Protein AF-A0A8J3I5G6-F1 (afdb_monomer_lite)

Organism: NCBI:txid2778364

Sequence (82 aa):
MRAEQQYSSFQEPYQVSRAGIENALHFFGLDHTATQEDLKRQYRQLAKRYHPDMGGDEAKFKTLQYAHTLLKTYIKSGSLVG

Structure (mmCIF, N/CA/C/O backbone):
data_AF-A0A8J3I5G6-F1
#
_entry.id   AF-A0A8J3I5G6-F1
#
loop_
_atom_site.group_PDB
_atom_site.id
_atom_site.type_symbol
_atom_site.label_atom_id
_atom_site.label_alt_id
_atom_site.label_comp_id
_atom_site.label_asym_id
_atom_site.label_entity_id
_atom_site.label_seq_id
_atom_site.pdbx_PDB_ins_code
_atom_site.Cartn_x
_atom_site.Cartn_y
_atom_site.Cartn_z
_atom_site.occupancy
_atom_site.B_iso_or_equiv
_atom_site.auth_seq_id
_atom_site.auth_comp_id
_atom_site.auth_asym_id
_atom_site.auth_atom_id
_atom_site.pdbx_PDB_model_num
ATOM 1 N N . MET A 1 1 ? 11.513 8.083 29.082 1.00 47.97 1 MET A N 1
ATOM 2 C CA . MET A 1 1 ? 11.298 7.421 27.777 1.00 47.97 1 MET A CA 1
ATOM 3 C C . MET A 1 1 ? 9.925 7.795 27.241 1.00 47.97 1 MET A C 1
ATOM 5 O O . MET A 1 1 ? 8.953 7.446 27.892 1.00 47.97 1 MET A O 1
ATOM 9 N N . ARG A 1 2 ? 9.877 8.521 26.115 1.00 43.66 2 ARG A N 1
ATOM 10 C CA . ARG A 1 2 ? 8.835 8.564 25.059 1.00 43.66 2 ARG A CA 1
ATOM 11 C C . ARG A 1 2 ? 8.957 9.906 24.335 1.00 43.66 2 ARG A C 1
ATOM 13 O O . ARG A 1 2 ? 8.293 10.881 24.664 1.00 43.66 2 ARG A O 1
ATOM 20 N N . ALA A 1 3 ? 9.906 9.955 23.408 1.00 50.34 3 ALA A N 1
ATOM 21 C CA . ALA A 1 3 ? 10.027 11.046 22.459 1.00 50.34 3 ALA A CA 1
ATOM 22 C C . ALA A 1 3 ? 9.035 10.770 21.331 1.00 50.34 3 ALA A C 1
ATOM 24 O O . ALA A 1 3 ? 9.335 9.950 20.480 1.00 50.34 3 ALA A O 1
ATOM 25 N N . GLU A 1 4 ? 7.857 11.389 21.367 1.00 49.78 4 GLU A N 1
ATOM 26 C CA . GLU A 1 4 ? 6.909 11.386 20.241 1.00 49.78 4 GLU A CA 1
ATOM 27 C C . GLU A 1 4 ? 5.921 12.560 20.383 1.00 49.78 4 GLU A C 1
ATOM 29 O O . GLU A 1 4 ? 4.707 12.424 20.292 1.00 49.78 4 GLU A O 1
ATOM 34 N N . GLN A 1 5 ? 6.460 13.755 20.640 1.00 49.94 5 GLN A N 1
ATOM 35 C CA . GLN A 1 5 ? 5.738 15.017 20.484 1.00 49.94 5 GLN A CA 1
ATOM 36 C C . GLN A 1 5 ? 6.348 15.792 19.320 1.00 49.94 5 GLN A C 1
ATOM 38 O O . GLN A 1 5 ? 7.228 16.611 19.542 1.00 49.94 5 GLN A O 1
ATOM 43 N N . GLN A 1 6 ? 5.913 15.486 18.095 1.00 48.69 6 GLN A N 1
ATOM 44 C CA . GLN A 1 6 ? 5.781 16.433 16.974 1.00 48.69 6 GLN A CA 1
ATOM 45 C C . GLN A 1 6 ? 5.465 15.669 15.683 1.00 48.69 6 GLN A C 1
ATOM 47 O O . GLN A 1 6 ? 6.330 15.329 14.884 1.00 48.69 6 GLN A O 1
ATOM 52 N N . TYR A 1 7 ? 4.177 15.436 15.458 1.00 43.75 7 TYR A N 1
ATOM 53 C CA . TYR A 1 7 ? 3.631 15.454 14.101 1.00 43.75 7 TYR A CA 1
ATOM 54 C C . TYR A 1 7 ? 2.324 16.249 14.134 1.00 43.75 7 TYR A C 1
ATOM 56 O O . TYR A 1 7 ? 1.263 15.785 13.732 1.00 43.75 7 TYR A O 1
ATOM 64 N N . SER A 1 8 ? 2.420 17.431 14.747 1.00 51.59 8 SER A N 1
ATOM 65 C CA . SER A 1 8 ? 1.389 18.455 14.713 1.00 51.59 8 SER A CA 1
ATOM 66 C C . SER A 1 8 ? 1.629 19.330 13.489 1.00 51.59 8 SER A C 1
ATOM 68 O O . SER A 1 8 ? 2.770 19.706 13.216 1.00 51.59 8 SER A O 1
ATOM 70 N N . SER A 1 9 ? 0.526 19.668 12.830 1.00 46.56 9 SER A N 1
ATOM 71 C CA . SER A 1 9 ? 0.372 20.713 11.818 1.00 46.56 9 SER A CA 1
ATOM 72 C C . SER A 1 9 ? 0.740 20.358 10.373 1.00 46.56 9 SER A C 1
ATOM 74 O O . SER A 1 9 ? 1.866 20.000 10.050 1.00 46.56 9 SER A O 1
ATOM 76 N N . PHE A 1 10 ? -0.259 20.590 9.511 1.00 51.41 10 PHE A N 1
ATOM 77 C CA . PHE A 1 10 ? -0.278 20.546 8.045 1.00 51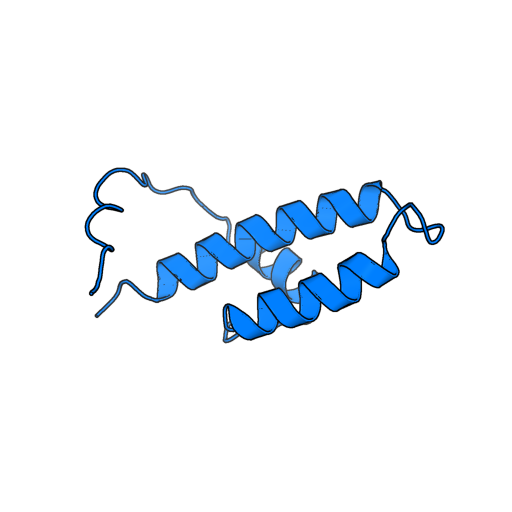.41 10 PHE A CA 1
ATOM 78 C C . PHE A 1 10 ? -0.421 19.177 7.388 1.00 51.41 10 PHE A C 1
ATOM 80 O O . PHE A 1 10 ? 0.529 18.654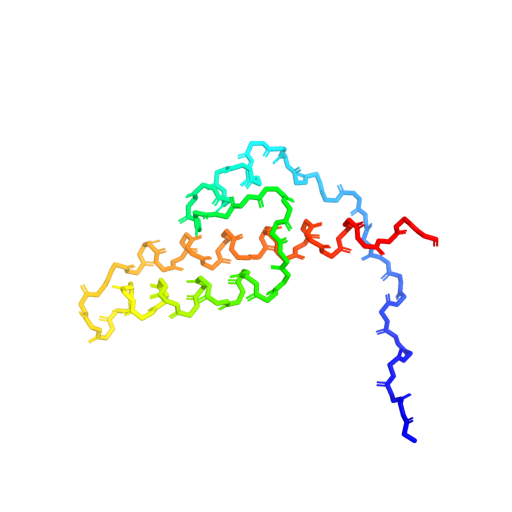 6.815 1.00 51.41 10 PHE A O 1
ATOM 87 N N . GLN A 1 11 ? -1.654 18.667 7.327 1.00 45.56 11 GLN A N 1
ATOM 88 C CA . GLN A 1 11 ? -2.099 17.973 6.116 1.00 45.56 11 GLN A CA 1
ATOM 89 C C . GLN A 1 11 ? -3.467 18.524 5.705 1.00 45.56 11 GLN A C 1
ATOM 91 O O . GLN A 1 11 ? -4.506 18.131 6.226 1.00 45.56 11 GLN A O 1
ATOM 96 N N . GLU A 1 12 ? -3.410 19.491 4.787 1.00 45.62 12 GLU A N 1
ATOM 97 C CA . GLU A 1 12 ? -4.489 19.852 3.863 1.00 45.62 12 GLU A CA 1
ATOM 98 C C . GLU A 1 12 ? -5.134 18.592 3.255 1.00 45.62 12 GLU A C 1
ATOM 100 O O . GLU A 1 12 ? -4.466 17.553 3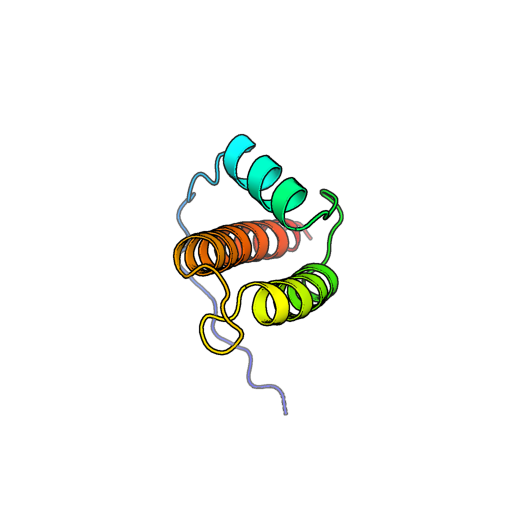.180 1.00 45.62 12 GLU A O 1
ATOM 105 N N . PRO A 1 13 ? -6.402 18.651 2.801 1.00 42.03 13 PRO A N 1
ATOM 106 C CA . PRO A 1 13 ? -7.115 17.499 2.260 1.00 42.03 13 PRO A CA 1
ATOM 107 C C . PRO A 1 13 ? -6.475 17.051 0.943 1.00 42.03 13 PRO A C 1
ATOM 109 O O . PRO A 1 13 ? -6.914 17.408 -0.149 1.00 42.03 13 PRO A O 1
ATOM 112 N N . TYR A 1 14 ? -5.423 16.240 1.037 1.00 45.03 14 TYR A N 1
ATOM 113 C CA . TYR A 1 14 ? -4.912 15.487 -0.090 1.00 45.03 14 TYR A CA 1
ATOM 114 C C . TYR A 1 14 ? -6.022 14.515 -0.470 1.00 45.03 14 TYR A C 1
ATOM 116 O O . TYR A 1 14 ? -6.252 13.520 0.219 1.00 45.03 14 TYR A O 1
ATOM 124 N N . GLN A 1 15 ? -6.778 14.863 -1.511 1.00 54.38 15 GLN A N 1
ATOM 125 C CA . GLN A 1 15 ? -7.860 14.045 -2.033 1.00 54.38 15 GLN A CA 1
ATOM 126 C C . GLN A 1 15 ? -7.275 12.744 -2.584 1.00 54.38 15 GLN A C 1
ATOM 128 O O . GLN A 1 15 ? -7.039 12.600 -3.781 1.00 54.38 15 GLN A O 1
ATOM 133 N N . VAL A 1 16 ? -7.024 11.773 -1.709 1.00 62.50 16 VAL A N 1
ATOM 134 C CA . VAL A 1 16 ? -6.837 10.389 -2.122 1.00 62.50 16 VAL A CA 1
ATOM 135 C C . VAL A 1 16 ? -8.170 9.924 -2.694 1.00 62.50 16 VAL A C 1
ATOM 137 O O . VAL A 1 16 ? -9.113 9.612 -1.970 1.00 62.50 16 VAL A O 1
ATOM 140 N N . SER A 1 17 ? -8.282 9.955 -4.021 1.00 71.06 17 SER A N 1
ATOM 141 C CA . SER A 1 17 ? -9.479 9.502 -4.719 1.00 71.06 17 SER A CA 1
ATOM 142 C C . SER A 1 17 ? -9.729 8.036 -4.371 1.00 71.06 17 SER A C 1
ATOM 144 O O . SER A 1 17 ? -8.804 7.223 -4.436 1.00 71.06 17 SER A O 1
ATOM 146 N N . ARG A 1 18 ? -10.977 7.689 -4.030 1.00 76.69 18 ARG A N 1
ATOM 147 C CA . ARG A 1 18 ? -11.377 6.330 -3.616 1.00 76.69 18 ARG A CA 1
ATOM 148 C C . ARG A 1 18 ? -10.857 5.256 -4.580 1.00 76.69 18 ARG A C 1
ATOM 150 O O . ARG A 1 18 ? -10.224 4.302 -4.144 1.00 76.69 18 ARG A O 1
ATOM 157 N N . ALA A 1 19 ? -10.956 5.530 -5.882 1.00 82.38 19 ALA A N 1
ATOM 158 C CA . ALA A 1 19 ? -10.445 4.671 -6.945 1.00 82.38 19 ALA A CA 1
ATOM 159 C C . ALA A 1 19 ? -8.937 4.368 -6.833 1.00 82.38 19 ALA A C 1
ATOM 161 O O . ALA A 1 19 ? -8.507 3.254 -7.117 1.00 82.38 19 ALA A O 1
ATOM 162 N N . GLY A 1 20 ? -8.109 5.332 -6.418 1.00 84.69 20 GLY A N 1
ATOM 163 C CA . GLY A 1 20 ? -6.669 5.119 -6.243 1.00 84.69 20 GLY A CA 1
ATOM 164 C C . GLY A 1 20 ? -6.357 4.189 -5.069 1.00 84.69 20 GLY A C 1
ATOM 165 O O . GLY A 1 20 ? -5.475 3.336 -5.172 1.00 84.69 20 GLY A O 1
ATOM 166 N N . ILE A 1 21 ? -7.121 4.311 -3.980 1.00 86.56 21 ILE A N 1
ATOM 167 C CA . ILE A 1 21 ? -7.008 3.439 -2.805 1.00 86.56 21 ILE A CA 1
ATOM 168 C C . ILE A 1 21 ? -7.472 2.027 -3.156 1.00 86.56 21 ILE A C 1
ATOM 170 O O . ILE A 1 21 ? -6.764 1.073 -2.857 1.00 86.56 21 ILE A O 1
ATOM 174 N N . GLU A 1 22 ? -8.607 1.890 -3.841 1.00 87.56 22 GLU A N 1
ATOM 175 C CA . GLU A 1 22 ? -9.150 0.596 -4.274 1.00 87.56 22 GLU A CA 1
ATOM 176 C C . GLU A 1 22 ? -8.175 -0.146 -5.196 1.00 87.56 22 GLU A C 1
ATOM 178 O O . GLU A 1 22 ? -7.882 -1.320 -4.973 1.00 87.56 22 GLU A O 1
ATOM 183 N N . ASN A 1 23 ? -7.585 0.548 -6.175 1.00 90.56 23 ASN A N 1
ATOM 184 C CA . ASN A 1 23 ? -6.558 -0.038 -7.039 1.00 90.56 23 ASN A CA 1
ATOM 185 C C . ASN A 1 23 ? -5.317 -0.471 -6.249 1.00 90.56 23 ASN A C 1
ATOM 187 O O . ASN A 1 23 ? -4.767 -1.542 -6.505 1.00 90.56 23 ASN A O 1
ATOM 191 N N . ALA A 1 24 ? -4.876 0.335 -5.281 1.00 90.94 24 ALA A N 1
ATOM 192 C CA . ALA A 1 24 ? -3.745 -0.015 -4.434 1.00 90.94 24 ALA A CA 1
ATOM 193 C C . ALA A 1 24 ? -4.060 -1.233 -3.546 1.00 90.94 24 ALA A C 1
ATOM 195 O O . ALA A 1 24 ? -3.267 -2.169 -3.497 1.00 90.94 24 ALA A O 1
ATOM 196 N N . LEU A 1 25 ? -5.224 -1.270 -2.896 1.00 90.12 25 LEU A N 1
ATOM 197 C CA . LEU A 1 25 ? -5.684 -2.404 -2.091 1.00 90.12 25 LEU A CA 1
ATOM 198 C C . LEU A 1 25 ? -5.732 -3.686 -2.923 1.00 90.12 25 LEU A C 1
ATOM 200 O O . LEU A 1 25 ? -5.123 -4.684 -2.542 1.00 90.12 25 LEU A O 1
ATOM 204 N N . HIS A 1 26 ? -6.333 -3.628 -4.111 1.00 90.56 26 HIS A N 1
ATOM 205 C CA . HIS A 1 26 ? -6.386 -4.760 -5.029 1.00 90.56 26 HIS A CA 1
ATOM 206 C C . HIS A 1 26 ? -4.987 -5.202 -5.492 1.00 90.56 26 HIS A C 1
ATOM 208 O O . HIS A 1 26 ? -4.698 -6.396 -5.515 1.00 90.56 26 HIS A O 1
ATOM 214 N N . PHE A 1 27 ? -4.077 -4.259 -5.767 1.00 90.25 27 PHE A N 1
ATOM 215 C CA . PHE A 1 27 ? -2.686 -4.559 -6.127 1.00 90.25 27 PHE A CA 1
ATOM 216 C C . PHE A 1 27 ? -1.932 -5.305 -5.016 1.00 90.25 27 PHE A C 1
ATOM 218 O O . PHE A 1 27 ? -1.165 -6.227 -5.295 1.00 90.25 27 PHE A O 1
ATOM 225 N N . PHE A 1 28 ? -2.150 -4.926 -3.754 1.00 88.06 28 PHE A N 1
ATOM 226 C CA . PHE A 1 28 ? -1.568 -5.619 -2.602 1.00 88.06 28 PHE A CA 1
ATOM 227 C C . PHE A 1 28 ? -2.352 -6.870 -2.172 1.00 88.06 28 PHE A C 1
ATOM 229 O O . PHE A 1 28 ? -1.851 -7.635 -1.339 1.00 88.06 28 PHE A O 1
ATOM 236 N N . GLY A 1 29 ? -3.548 -7.095 -2.726 1.00 89.06 29 GLY A N 1
ATOM 237 C CA . GLY A 1 29 ? -4.480 -8.134 -2.284 1.00 89.06 29 GLY A CA 1
ATOM 238 C C . GLY A 1 29 ? -4.959 -7.908 -0.849 1.00 89.06 29 GLY A C 1
ATOM 239 O O . GLY A 1 29 ? -5.071 -8.856 -0.077 1.00 89.06 29 GLY A O 1
ATOM 240 N N . LEU A 1 30 ? -5.140 -6.645 -0.472 1.00 88.44 30 LEU A N 1
ATOM 241 C CA . LEU A 1 30 ? -5.536 -6.208 0.859 1.00 88.44 30 LEU A CA 1
ATOM 242 C C . LEU A 1 30 ? -6.976 -5.707 0.853 1.00 88.44 30 LEU A C 1
ATOM 244 O O . LEU A 1 30 ? -7.448 -5.161 -0.138 1.00 88.44 30 LEU A O 1
ATOM 248 N N . ASP A 1 31 ? -7.653 -5.879 1.982 1.00 87.06 31 ASP A N 1
ATOM 249 C CA . ASP A 1 31 ? -9.008 -5.379 2.194 1.00 87.06 31 ASP A CA 1
ATOM 250 C C . ASP A 1 31 ? -9.000 -3.936 2.734 1.00 87.06 31 ASP A C 1
ATOM 252 O O . ASP A 1 31 ? -7.975 -3.422 3.183 1.00 87.06 31 ASP A O 1
ATOM 256 N N . HIS A 1 32 ? -10.152 -3.268 2.730 1.00 83.12 32 HIS A N 1
ATOM 257 C CA . HIS A 1 32 ? -10.320 -1.905 3.245 1.00 83.12 32 HIS A CA 1
ATOM 258 C C . HIS A 1 32 ? -10.030 -1.821 4.754 1.00 83.12 32 HIS A C 1
ATOM 260 O O . HIS A 1 32 ? -9.737 -0.743 5.271 1.00 83.12 32 HIS A O 1
ATOM 266 N N . THR A 1 33 ? -10.113 -2.969 5.431 1.00 82.31 33 THR A N 1
ATOM 267 C CA . THR A 1 33 ? -9.773 -3.201 6.841 1.00 82.31 33 THR A CA 1
ATOM 268 C C . THR A 1 33 ? -8.283 -3.473 7.083 1.00 82.31 33 THR A C 1
ATOM 270 O O . THR A 1 33 ? -7.878 -3.697 8.224 1.00 82.31 33 THR A O 1
ATOM 273 N N . ALA A 1 34 ? -7.447 -3.461 6.038 1.00 85.38 34 ALA A N 1
ATOM 274 C CA . ALA A 1 34 ? -6.032 -3.781 6.161 1.00 85.38 34 ALA A CA 1
ATOM 275 C C . ALA A 1 34 ? -5.286 -2.812 7.083 1.00 85.38 34 ALA A C 1
ATOM 277 O O . ALA A 1 34 ? -5.412 -1.588 7.001 1.00 85.38 34 ALA A O 1
ATOM 278 N N . THR A 1 35 ? -4.441 -3.384 7.938 1.00 86.81 35 THR A N 1
ATOM 279 C CA . THR A 1 35 ? -3.637 -2.626 8.891 1.00 86.81 35 THR A CA 1
ATOM 280 C C . THR A 1 35 ? -2.284 -2.232 8.302 1.00 86.81 35 THR A C 1
ATOM 282 O O . THR A 1 35 ? -1.832 -2.736 7.268 1.00 86.81 35 THR A O 1
ATOM 285 N N . GLN A 1 36 ? -1.572 -1.341 8.997 1.00 86.31 36 GLN A N 1
ATOM 286 C CA . GLN A 1 36 ? -0.206 -0.983 8.616 1.00 86.31 36 GLN A CA 1
ATOM 287 C C . GLN A 1 36 ? 0.728 -2.210 8.615 1.00 86.31 36 GLN A C 1
ATOM 289 O O . GLN A 1 36 ? 1.694 -2.255 7.848 1.00 86.31 36 GLN A O 1
ATOM 294 N N . GLU A 1 37 ? 0.459 -3.204 9.463 1.00 87.38 37 GLU A N 1
ATOM 295 C CA . GLU A 1 37 ? 1.233 -4.443 9.528 1.00 87.38 37 GLU A CA 1
ATOM 296 C C . GLU A 1 37 ? 1.001 -5.321 8.297 1.00 87.38 37 GLU A C 1
ATOM 298 O O . GLU A 1 37 ? 1.974 -5.799 7.705 1.00 87.38 37 GLU A O 1
ATOM 303 N N . ASP A 1 38 ? -0.251 -5.459 7.852 1.00 89.75 38 ASP A N 1
ATOM 304 C CA . ASP A 1 38 ? -0.606 -6.166 6.617 1.00 89.75 38 ASP A CA 1
ATOM 305 C C . ASP A 1 38 ? 0.024 -5.512 5.388 1.00 89.75 38 ASP A C 1
ATOM 307 O O . ASP A 1 38 ? 0.668 -6.192 4.584 1.00 89.75 38 ASP A O 1
ATOM 311 N N . LEU A 1 39 ? -0.059 -4.181 5.295 1.00 90.00 39 LEU A N 1
ATOM 312 C CA . LEU A 1 39 ? 0.585 -3.412 4.232 1.00 90.00 39 LEU A CA 1
ATOM 313 C C . LEU A 1 39 ? 2.096 -3.668 4.186 1.00 90.00 39 LEU A C 1
ATOM 315 O O . LEU A 1 39 ? 2.651 -3.980 3.130 1.00 90.00 39 LEU A O 1
ATOM 319 N N . LYS A 1 40 ? 2.774 -3.598 5.338 1.00 89.81 40 LYS A N 1
ATOM 320 C CA . LYS A 1 40 ? 4.212 -3.889 5.434 1.00 89.81 40 LYS A CA 1
ATOM 321 C C . LYS A 1 40 ? 4.527 -5.341 5.068 1.00 89.81 40 LYS A C 1
ATOM 323 O O . LYS A 1 40 ? 5.557 -5.598 4.441 1.00 89.81 40 LYS A O 1
ATOM 328 N N . ARG A 1 41 ? 3.683 -6.301 5.462 1.00 91.62 41 ARG A N 1
ATOM 329 C CA . ARG A 1 41 ? 3.875 -7.727 5.157 1.00 91.62 41 ARG A CA 1
ATOM 330 C C . ARG A 1 41 ? 3.797 -7.976 3.653 1.00 91.62 41 ARG A C 1
ATOM 332 O O . ARG A 1 41 ? 4.730 -8.564 3.106 1.00 91.62 41 ARG A O 1
ATOM 339 N N . GLN A 1 42 ? 2.754 -7.476 2.996 1.00 91.88 42 GLN A N 1
ATOM 340 C CA . GLN A 1 42 ? 2.563 -7.631 1.554 1.00 91.88 42 GLN A CA 1
ATOM 341 C C . GLN A 1 42 ? 3.622 -6.873 0.752 1.00 91.88 42 GLN A C 1
ATOM 343 O O . GLN A 1 42 ? 4.180 -7.425 -0.195 1.00 91.88 42 GLN A O 1
ATOM 348 N N . TYR A 1 43 ? 3.988 -5.657 1.175 1.00 91.00 43 TYR A N 1
ATOM 349 C CA . TYR A 1 43 ? 5.065 -4.893 0.544 1.00 91.00 43 TYR A CA 1
ATOM 350 C C . TYR A 1 43 ? 6.379 -5.663 0.522 1.00 91.00 43 TYR A C 1
ATOM 352 O O . TYR A 1 43 ? 7.001 -5.768 -0.528 1.00 91.00 43 TYR A O 1
ATOM 360 N N . ARG A 1 44 ? 6.783 -6.276 1.640 1.00 90.75 44 ARG A N 1
ATOM 361 C CA . ARG A 1 44 ? 8.008 -7.090 1.677 1.00 90.75 44 ARG A CA 1
ATOM 362 C C . ARG A 1 44 ? 7.944 -8.299 0.741 1.00 90.75 44 ARG A C 1
ATOM 364 O O . ARG A 1 44 ? 8.966 -8.653 0.161 1.00 90.75 44 ARG A O 1
ATOM 371 N N . GLN A 1 45 ? 6.782 -8.936 0.596 1.00 90.31 45 GLN A N 1
ATOM 372 C CA . GLN A 1 45 ? 6.618 -10.077 -0.313 1.00 90.31 45 GLN A CA 1
ATOM 373 C C . GLN A 1 45 ? 6.714 -9.648 -1.781 1.00 90.31 45 GLN A C 1
ATOM 375 O O . GLN A 1 45 ? 7.484 -10.226 -2.547 1.00 90.31 45 GLN A O 1
ATOM 380 N N . LEU A 1 46 ? 5.983 -8.600 -2.163 1.00 89.69 46 LEU A N 1
ATOM 381 C CA . LEU A 1 46 ? 5.985 -8.081 -3.529 1.00 89.69 46 LEU A CA 1
ATOM 382 C C . LEU A 1 46 ? 7.317 -7.422 -3.896 1.00 89.69 46 LEU A C 1
ATOM 384 O O . LEU A 1 46 ? 7.782 -7.593 -5.015 1.00 89.69 46 LEU A O 1
ATOM 388 N N . ALA A 1 47 ? 7.970 -6.733 -2.957 1.00 88.44 47 ALA A N 1
ATOM 389 C CA . ALA A 1 47 ? 9.283 -6.131 -3.168 1.00 88.44 47 ALA A CA 1
ATOM 390 C C . ALA A 1 47 ? 10.337 -7.185 -3.509 1.00 88.44 47 ALA A C 1
ATOM 392 O O . ALA A 1 47 ? 11.131 -6.952 -4.406 1.00 88.44 47 ALA A O 1
ATOM 393 N N . LYS A 1 48 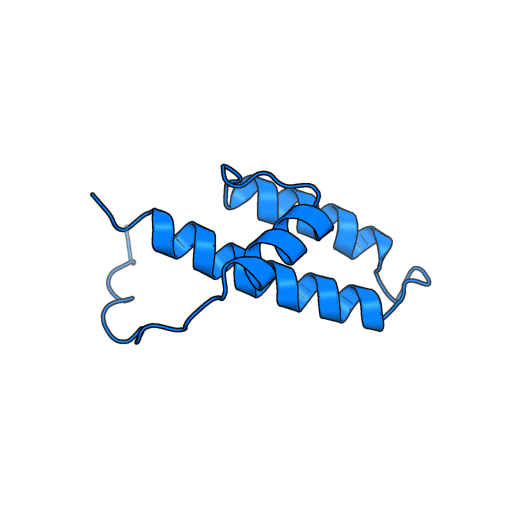? 10.315 -8.353 -2.850 1.00 87.94 48 LYS A N 1
ATOM 394 C CA . LYS A 1 48 ? 11.189 -9.481 -3.209 1.00 87.94 48 LYS A CA 1
ATOM 395 C C . LYS A 1 48 ? 10.854 -10.042 -4.590 1.00 87.94 48 LYS A C 1
ATOM 397 O O . LYS A 1 48 ? 11.756 -10.374 -5.344 1.00 87.94 48 LYS A O 1
ATOM 402 N N . ARG A 1 49 ? 9.565 -10.120 -4.935 1.00 86.06 49 ARG A N 1
ATOM 403 C CA . ARG A 1 49 ? 9.099 -10.651 -6.226 1.00 86.06 49 ARG A CA 1
ATOM 404 C C . ARG A 1 49 ? 9.416 -9.735 -7.411 1.00 86.06 49 ARG A C 1
ATOM 406 O O . ARG A 1 49 ? 9.685 -10.226 -8.498 1.00 86.06 49 ARG A O 1
ATOM 413 N N . TYR A 1 50 ? 9.350 -8.423 -7.208 1.00 86.31 50 TYR A N 1
ATOM 414 C CA . TYR A 1 50 ? 9.600 -7.408 -8.235 1.00 86.31 50 TYR A CA 1
ATOM 415 C C . TYR A 1 50 ? 10.974 -6.750 -8.098 1.00 86.31 50 TYR A C 1
ATOM 417 O O . TYR A 1 50 ? 11.213 -5.717 -8.716 1.00 86.31 50 TYR A O 1
ATOM 425 N N . HIS A 1 51 ? 11.873 -7.314 -7.288 1.00 80.25 51 HIS A N 1
ATOM 426 C CA . HIS A 1 51 ? 13.189 -6.729 -7.087 1.00 80.25 51 HIS A CA 1
ATOM 427 C C . HIS A 1 51 ? 13.988 -6.776 -8.400 1.00 80.25 51 HIS A C 1
ATOM 429 O O . HIS A 1 51 ? 14.138 -7.866 -8.958 1.00 80.25 51 HIS A O 1
ATOM 435 N N . PRO A 1 52 ? 14.539 -5.649 -8.887 1.00 80.50 52 PRO A N 1
ATOM 436 C CA . PRO A 1 52 ? 15.265 -5.617 -10.159 1.00 80.50 52 PRO A CA 1
ATOM 437 C C . PRO A 1 52 ? 16.500 -6.530 -10.150 1.00 80.50 52 PRO A C 1
ATOM 439 O O . PRO A 1 52 ? 16.803 -7.162 -11.154 1.00 80.50 52 PRO A O 1
ATOM 442 N N . ASP A 1 53 ? 17.143 -6.694 -8.989 1.00 85.00 53 ASP A N 1
ATOM 443 C CA . ASP A 1 53 ? 18.293 -7.598 -8.805 1.00 85.00 53 ASP A CA 1
ATOM 444 C C . ASP A 1 53 ? 17.935 -9.086 -8.997 1.00 85.00 53 ASP A C 1
ATOM 446 O O . ASP A 1 53 ? 18.781 -9.892 -9.359 1.00 85.00 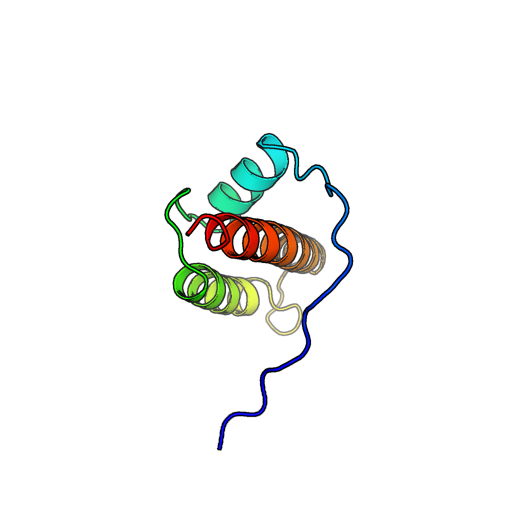53 ASP A O 1
ATOM 450 N N . MET A 1 54 ? 16.662 -9.458 -8.803 1.00 80.12 54 MET A N 1
ATOM 451 C CA . MET A 1 54 ? 16.161 -10.820 -9.045 1.00 80.12 54 MET A CA 1
ATOM 452 C C . MET A 1 54 ? 15.524 -10.973 -10.439 1.00 80.12 54 MET A C 1
ATOM 454 O O . MET A 1 54 ? 14.831 -11.956 -10.691 1.00 80.12 54 MET A O 1
ATOM 458 N N . GLY A 1 55 ? 15.721 -10.000 -11.338 1.00 76.88 55 GLY A N 1
ATOM 459 C CA . GLY A 1 55 ? 15.093 -9.974 -12.663 1.00 76.88 55 GLY A CA 1
ATOM 460 C C . GLY A 1 55 ? 13.650 -9.456 -12.664 1.00 76.88 55 GLY A C 1
ATOM 461 O O . GLY A 1 55 ? 12.884 -9.763 -13.574 1.00 76.88 55 GLY A O 1
ATOM 462 N N . GLY A 1 56 ? 13.252 -8.707 -11.632 1.00 80.44 56 GLY A N 1
ATOM 463 C CA . GLY A 1 56 ? 11.938 -8.075 -11.538 1.00 80.44 56 GLY A CA 1
ATOM 464 C C . GLY A 1 56 ? 11.804 -6.786 -12.359 1.00 80.44 56 GLY A C 1
ATOM 465 O O . GLY A 1 56 ? 12.783 -6.142 -12.726 1.00 80.44 56 GLY A O 1
ATOM 466 N N . ASP A 1 57 ? 10.560 -6.379 -12.615 1.00 85.50 57 ASP A N 1
ATOM 467 C CA . ASP A 1 57 ? 10.241 -5.145 -13.341 1.00 85.50 57 ASP A CA 1
ATOM 468 C C . ASP A 1 57 ? 10.360 -3.899 -12.450 1.00 85.50 57 ASP A C 1
ATOM 470 O O . ASP A 1 57 ? 9.552 -3.698 -11.535 1.00 85.50 57 ASP A O 1
ATOM 474 N N . GLU A 1 58 ? 11.264 -2.978 -12.800 1.00 86.31 58 GLU A N 1
ATOM 475 C CA . GLU A 1 58 ? 11.359 -1.661 -12.151 1.00 86.31 58 GLU A CA 1
ATOM 476 C C . GLU A 1 58 ? 10.025 -0.895 -12.218 1.00 86.31 58 GLU A C 1
ATOM 478 O O . GLU A 1 58 ? 9.620 -0.247 -11.251 1.00 86.31 58 GLU A O 1
ATOM 483 N N . ALA A 1 59 ? 9.296 -1.011 -13.334 1.00 88.19 59 ALA A N 1
ATOM 484 C CA . ALA A 1 59 ? 7.983 -0.393 -13.493 1.00 88.19 59 ALA A CA 1
ATOM 485 C C . ALA A 1 59 ? 6.990 -0.884 -12.424 1.00 88.19 59 ALA A C 1
ATOM 487 O O . ALA A 1 59 ? 6.339 -0.073 -11.763 1.00 88.19 59 ALA A O 1
ATOM 488 N N . LYS A 1 60 ? 6.938 -2.202 -12.177 1.00 86.81 60 LYS A N 1
ATOM 489 C CA . LYS A 1 60 ? 6.091 -2.788 -11.124 1.00 86.81 60 LYS A CA 1
ATOM 490 C C . LYS A 1 60 ? 6.563 -2.377 -9.733 1.00 86.81 60 LYS A C 1
ATOM 492 O O . LYS A 1 60 ? 5.736 -2.149 -8.853 1.00 86.81 60 LYS A O 1
ATOM 497 N N . PHE A 1 61 ? 7.873 -2.234 -9.533 1.00 87.62 61 PHE A N 1
ATOM 498 C CA . PHE A 1 61 ? 8.437 -1.761 -8.271 1.00 87.62 61 PHE A CA 1
ATOM 499 C C . PHE A 1 61 ? 8.075 -0.293 -7.975 1.00 87.62 61 PHE A C 1
ATOM 501 O O . PHE A 1 61 ? 7.770 0.056 -6.833 1.00 87.62 61 PHE A O 1
ATOM 508 N N . LYS A 1 62 ? 8.028 0.574 -8.995 1.00 88.75 62 LYS A N 1
ATOM 509 C CA . LYS A 1 62 ? 7.519 1.951 -8.861 1.00 88.75 62 LYS A CA 1
ATOM 510 C C . LYS A 1 62 ? 6.033 1.964 -8.498 1.00 88.75 62 LYS A C 1
ATOM 512 O O . LYS A 1 62 ? 5.649 2.666 -7.563 1.00 88.75 62 LYS A O 1
ATOM 517 N N . THR A 1 63 ? 5.212 1.144 -9.160 1.00 89.44 63 THR A N 1
ATOM 518 C CA . THR A 1 63 ? 3.786 0.988 -8.816 1.00 89.44 63 THR A CA 1
ATOM 519 C C . THR A 1 63 ? 3.600 0.512 -7.375 1.00 89.44 63 THR A C 1
ATOM 521 O O . THR A 1 63 ? 2.788 1.077 -6.647 1.00 89.44 63 THR A O 1
ATOM 524 N N . LEU A 1 64 ? 4.400 -0.464 -6.931 1.00 90.06 64 LEU A N 1
ATOM 525 C CA . LEU A 1 64 ? 4.405 -0.964 -5.556 1.00 90.06 64 LEU A CA 1
ATOM 526 C C . LEU A 1 64 ? 4.682 0.158 -4.541 1.00 90.06 64 LEU A C 1
ATOM 528 O O . LEU A 1 64 ? 3.959 0.286 -3.554 1.00 90.06 64 LEU A O 1
ATOM 532 N N . GLN A 1 65 ? 5.701 0.986 -4.778 1.00 89.75 65 GLN A N 1
ATOM 533 C CA . GLN A 1 65 ? 6.037 2.112 -3.897 1.00 89.75 65 GLN A CA 1
ATOM 534 C C . GLN A 1 65 ? 4.938 3.182 -3.858 1.00 89.75 65 GLN A C 1
ATOM 536 O O . GLN A 1 65 ? 4.605 3.696 -2.783 1.00 89.75 65 GLN A O 1
ATOM 541 N N . TYR A 1 66 ? 4.353 3.498 -5.015 1.00 90.19 66 TYR A N 1
ATOM 542 C CA . TYR A 1 66 ? 3.261 4.462 -5.120 1.00 90.19 66 TYR A CA 1
ATOM 543 C C . TYR A 1 66 ? 2.025 3.988 -4.346 1.00 90.19 66 TYR A C 1
ATOM 545 O O . TYR A 1 66 ? 1.533 4.684 -3.456 1.00 90.19 66 TYR A O 1
ATOM 553 N N . ALA A 1 67 ? 1.587 2.756 -4.607 1.00 91.00 67 ALA A N 1
ATOM 554 C CA . ALA A 1 67 ? 0.454 2.145 -3.930 1.00 91.00 67 ALA A CA 1
ATOM 555 C C . ALA A 1 67 ? 0.701 2.019 -2.411 1.00 91.00 67 ALA A C 1
ATOM 557 O O . ALA A 1 67 ? -0.191 2.301 -1.614 1.00 91.00 67 ALA A O 1
ATOM 558 N N . HIS A 1 68 ? 1.928 1.691 -1.984 1.00 91.12 68 HIS A N 1
ATOM 559 C CA . HIS A 1 68 ? 2.292 1.656 -0.563 1.00 91.12 68 HIS A CA 1
ATOM 560 C C . HIS A 1 68 ? 2.124 3.023 0.111 1.00 91.12 68 HIS A C 1
ATOM 562 O O . HIS A 1 68 ? 1.598 3.111 1.220 1.00 91.12 68 HIS A O 1
ATOM 568 N N . THR A 1 69 ? 2.548 4.095 -0.559 1.00 88.62 69 THR A N 1
ATOM 569 C CA . THR A 1 69 ? 2.416 5.463 -0.041 1.00 88.62 69 THR A CA 1
ATOM 570 C C . THR A 1 69 ? 0.949 5.863 0.107 1.00 88.62 69 THR A C 1
ATOM 572 O O . THR A 1 69 ? 0.571 6.383 1.156 1.00 88.62 69 THR A O 1
ATOM 575 N N . LEU A 1 70 ? 0.111 5.549 -0.888 1.00 88.31 70 LEU A N 1
ATOM 576 C CA . LEU A 1 70 ? -1.332 5.802 -0.837 1.00 88.31 70 LEU A CA 1
ATOM 577 C C . LEU A 1 70 ? -2.004 5.085 0.339 1.00 88.31 70 LEU A C 1
ATOM 579 O O . LEU A 1 70 ? -2.687 5.721 1.145 1.00 88.31 70 LEU A O 1
ATOM 583 N N . LEU A 1 71 ? -1.775 3.775 0.471 1.00 87.44 71 LEU A N 1
ATOM 584 C CA . LEU A 1 71 ? -2.381 2.976 1.538 1.00 87.44 71 LEU A CA 1
ATOM 585 C C . LEU A 1 71 ? -1.888 3.395 2.919 1.00 87.44 71 LEU A C 1
ATOM 587 O O . LEU A 1 71 ? -2.669 3.446 3.864 1.00 87.44 71 LEU A O 1
ATOM 591 N N . LYS A 1 72 ? -0.608 3.754 3.046 1.00 87.12 72 LYS A N 1
ATOM 592 C CA . LYS A 1 72 ? -0.051 4.254 4.305 1.00 87.12 72 LYS A CA 1
ATOM 593 C C . LYS A 1 72 ? -0.766 5.526 4.766 1.00 87.12 72 LYS A C 1
ATOM 595 O O . LYS A 1 72 ? -1.068 5.640 5.953 1.00 87.12 72 LYS A O 1
ATOM 600 N N . THR A 1 73 ? -1.038 6.457 3.852 1.00 83.94 73 THR A N 1
ATOM 601 C CA . THR A 1 73 ? -1.792 7.682 4.154 1.00 83.94 73 THR A CA 1
ATOM 602 C C . THR A 1 73 ? -3.235 7.358 4.526 1.00 83.94 73 THR A C 1
ATOM 604 O O . THR A 1 73 ? -3.699 7.832 5.558 1.00 83.94 73 THR A O 1
ATOM 607 N N . TYR A 1 74 ? -3.907 6.487 3.766 1.00 83.31 74 TYR A N 1
ATOM 608 C CA . TYR A 1 74 ? -5.279 6.048 4.049 1.00 83.31 74 TYR A CA 1
ATOM 609 C C . TYR A 1 74 ? -5.424 5.425 5.447 1.00 83.31 74 TYR A C 1
ATOM 611 O O . TYR A 1 74 ? -6.228 5.891 6.257 1.00 83.31 74 TYR A O 1
ATOM 619 N N . ILE A 1 75 ? -4.579 4.443 5.775 1.00 83.12 75 ILE A N 1
ATOM 620 C CA . ILE A 1 75 ? -4.586 3.755 7.076 1.00 83.12 75 ILE A CA 1
ATOM 621 C C . ILE A 1 75 ? -4.285 4.742 8.211 1.00 83.12 75 ILE A C 1
ATOM 623 O O . ILE A 1 75 ? -4.916 4.693 9.264 1.00 83.12 75 ILE A O 1
ATOM 627 N N . LYS A 1 76 ? -3.344 5.674 8.002 1.00 79.94 76 LYS A N 1
ATOM 628 C CA . LYS A 1 76 ? -3.018 6.709 8.992 1.00 79.94 76 LYS A CA 1
ATOM 629 C C . LYS A 1 76 ? -4.180 7.690 9.197 1.00 79.94 76 LYS A C 1
ATOM 631 O O . LYS A 1 76 ? -4.433 8.073 10.334 1.00 79.94 76 LYS A O 1
ATOM 636 N N . SER A 1 77 ? -4.892 8.070 8.133 1.00 73.44 77 SER A N 1
ATOM 637 C CA . SER A 1 77 ? -6.042 8.981 8.218 1.00 73.44 77 SER A CA 1
ATOM 638 C C . SER A 1 77 ? -7.257 8.366 8.920 1.00 73.44 77 SER A C 1
ATOM 640 O O . SER A 1 77 ? -7.939 9.070 9.657 1.00 73.44 77 SER A O 1
ATOM 642 N N . GLY A 1 78 ? -7.495 7.057 8.773 1.00 61.78 78 GLY A N 1
ATOM 643 C CA . GLY A 1 78 ? -8.619 6.365 9.421 1.00 61.78 78 GLY A CA 1
ATOM 644 C C . GLY A 1 78 ? -8.485 6.209 10.942 1.00 61.78 78 GLY A C 1
ATOM 645 O O . GLY A 1 78 ? -9.471 5.941 11.616 1.00 61.78 78 GLY A O 1
ATOM 646 N N . SER A 1 79 ? -7.285 6.408 11.495 1.00 48.84 79 SER A N 1
ATOM 647 C CA . SER A 1 79 ? -7.000 6.255 12.930 1.00 48.84 79 SER A CA 1
ATOM 648 C C . SER A 1 79 ? -7.168 7.547 13.748 1.00 48.84 79 SER A C 1
ATOM 650 O O . SER A 1 79 ? -6.918 7.523 14.950 1.00 48.84 79 SER A O 1
ATOM 652 N N . LEU A 1 80 ? -7.545 8.671 13.125 1.00 46.41 80 LEU A N 1
ATOM 653 C CA . LEU A 1 80 ? -7.644 9.988 13.780 1.00 46.41 80 LEU A CA 1
ATOM 654 C C . LEU A 1 80 ? -9.079 10.415 14.134 1.00 46.41 80 LEU A C 1
ATOM 656 O O . LEU A 1 80 ? -9.299 11.573 14.476 1.00 46.41 80 LEU A O 1
ATOM 660 N N . VAL A 1 81 ? -10.051 9.501 14.076 1.00 38.03 81 VAL A N 1
ATOM 661 C CA . VAL A 1 81 ? -11.417 9.760 14.557 1.00 38.03 81 VAL A CA 1
ATOM 662 C C . VAL A 1 81 ? -11.627 8.983 15.854 1.00 38.03 81 VAL A C 1
ATOM 664 O O . VAL A 1 81 ? -12.140 7.866 15.849 1.00 38.03 81 VAL A O 1
ATOM 667 N N . GLY A 1 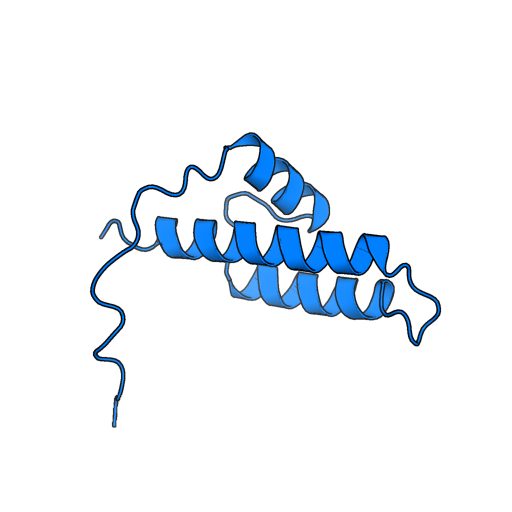82 ? -11.149 9.554 16.956 1.00 33.34 82 GLY A N 1
ATOM 668 C CA . GLY A 1 82 ? -11.331 9.051 18.316 1.00 33.34 82 GLY A CA 1
ATOM 669 C C . GLY A 1 82 ? -11.312 10.205 19.295 1.00 33.34 82 GLY A C 1
ATOM 670 O O . GLY A 1 82 ? -10.298 10.936 19.280 1.00 33.34 82 GLY A O 1
#

Foldseek 3Di:
DDPDPDPDDDDDPPCLDPVLLVVLCVLLVHDLPDALVSLVVSLVVVCVVQPVVVVHDPVVVVVSVVSSVSVVVSNVVVVPPD

Radius of gyration: 14.73 Å; chains: 1; bounding box: 30×32×41 Å

InterPro domains:
  IPR001623 DnaJ domain [PF00226] (28-73)
  IPR001623 DnaJ domain [PR00625] (25-43)
  IPR001623 DnaJ domain [PR00625] (43-58)
  IPR001623 DnaJ domain [PS50076] (23-76)
  IPR001623 DnaJ domain [SM00271] (22-76)
  IPR001623 DnaJ domain [cd06257] (28-72)
  IPR036869 Chaperone J-domain superfamily [G3DSA:1.10.287.110] (10-77)
  IPR036869 Chaperone J-domain superfamily [SSF46565] (21-73)

Secondary structure (DSSP, 8-state):
--------S--------HHHHHHHHHHHT--TT--HHHHHHHHHHHHHHT-GGGT--HHHHHHHHHHHHHHHHHHHHHT---

pLDDT: mean 76.58, std 17.54, range [33.34, 91.88]